Protein AF-A0A829D0F5-F1 (afdb_monomer)

Sequence (119 aa):
MKFQFIRAEESKLSLNYVTSRGFIPYPYSIEAICNLLKINGTYVPFLGKHDIDTNLEKKVLSYSGFKLEFSEDLVPLEFLGMRHIKFLKKVSSPRHGYPRAWKEISKESKGANGKDRID

Secondary structure (DSSP, 8-state):
-------TTT----EEEEEEES-SPTTHHHHHTTTTEEEEEEEEEEES-----HHHHHHHHHHHTEEEEEEEEEPPPTTT--EEEEEEEE-SPPPTT-SPPHHHHHHHHHHTTTT----

Structure (mmCIF, N/CA/C/O backbone):
data_AF-A0A829D0F5-F1
#
_entry.id   AF-A0A829D0F5-F1
#
loop_
_atom_site.group_PDB
_atom_site.id
_atom_site.type_symbol
_atom_site.label_atom_id
_atom_site.label_alt_id
_atom_site.label_comp_id
_atom_site.label_asym_id
_atom_site.label_entity_id
_atom_site.label_seq_id
_atom_site.pdbx_PDB_ins_code
_atom_site.Cartn_x
_atom_site.Cartn_y
_atom_site.Cartn_z
_atom_site.occupancy
_atom_site.B_iso_or_equiv
_atom_site.auth_seq_id
_atom_site.auth_comp_id
_atom_site.auth_asym_id
_atom_site.auth_atom_id
_atom_site.pdbx_PDB_model_num
ATOM 1 N N . MET A 1 1 ? -23.642 -5.712 -10.371 1.00 63.25 1 MET A N 1
ATOM 2 C CA . MET A 1 1 ? -22.325 -5.257 -9.869 1.00 63.25 1 MET A CA 1
ATOM 3 C C . MET A 1 1 ? -22.462 -3.802 -9.442 1.00 63.25 1 MET A C 1
ATOM 5 O O . MET A 1 1 ? -22.976 -3.021 -10.232 1.00 63.25 1 MET A O 1
ATOM 9 N N . LYS A 1 2 ? -22.107 -3.442 -8.202 1.00 85.94 2 LYS A N 1
ATOM 10 C CA . LYS A 1 2 ? -22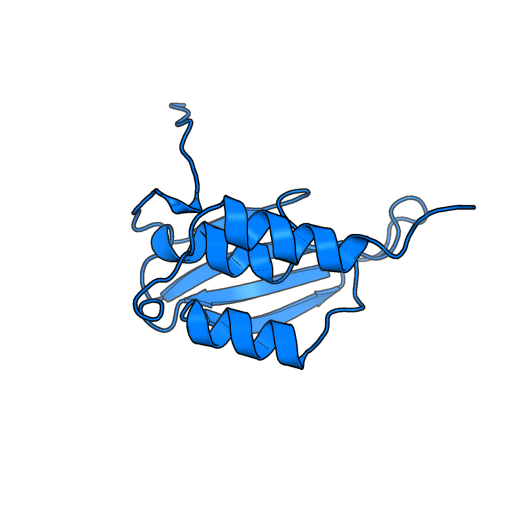.218 -2.062 -7.700 1.00 85.94 2 LYS A CA 1
ATOM 11 C C . LYS A 1 2 ? -20.816 -1.475 -7.581 1.00 85.94 2 LYS A C 1
ATOM 13 O O . LYS A 1 2 ? -20.018 -1.976 -6.797 1.00 85.94 2 LYS A O 1
ATOM 18 N N . PHE A 1 3 ? -20.526 -0.452 -8.374 1.00 89.44 3 PHE A N 1
ATOM 19 C CA . PHE A 1 3 ? -19.263 0.277 -8.303 1.00 89.44 3 PHE A CA 1
ATOM 20 C C . PHE A 1 3 ? -19.354 1.379 -7.247 1.00 89.44 3 PHE A C 1
ATOM 22 O O . PHE A 1 3 ? -20.399 2.011 -7.089 1.00 89.44 3 PHE A O 1
ATOM 29 N N . GLN A 1 4 ? -18.259 1.597 -6.523 1.00 89.31 4 GLN A N 1
ATOM 30 C CA . GLN A 1 4 ? -18.106 2.700 -5.580 1.00 89.31 4 GLN A CA 1
ATOM 31 C C . GLN A 1 4 ? -16.936 3.567 -6.030 1.00 89.31 4 GLN A C 1
ATOM 33 O O . GLN A 1 4 ? -15.858 3.055 -6.325 1.00 89.31 4 GLN A O 1
ATOM 38 N N . PHE A 1 5 ? -17.161 4.875 -6.066 1.00 92.44 5 PHE A N 1
ATOM 39 C CA . PHE A 1 5 ? -16.143 5.865 -6.385 1.00 92.44 5 PHE A CA 1
ATOM 40 C C . PHE A 1 5 ? -15.787 6.579 -5.092 1.00 92.44 5 PHE A C 1
ATOM 42 O O . PHE A 1 5 ? -16.584 7.351 -4.564 1.00 92.44 5 PHE A O 1
ATOM 49 N N . ILE A 1 6 ? -14.621 6.250 -4.548 1.00 91.75 6 ILE A N 1
ATOM 50 C CA . ILE A 1 6 ? -14.159 6.751 -3.256 1.00 91.75 6 ILE A CA 1
ATOM 51 C C . ILE A 1 6 ? -12.680 7.103 -3.340 1.00 91.75 6 ILE A C 1
ATOM 53 O O . ILE A 1 6 ? -11.928 6.523 -4.125 1.00 91.75 6 ILE A O 1
ATOM 57 N N . ARG A 1 7 ? -12.262 8.047 -2.503 1.00 92.25 7 ARG A N 1
ATOM 58 C CA . ARG A 1 7 ? -10.854 8.395 -2.330 1.00 92.25 7 ARG A CA 1
ATOM 59 C C . ARG A 1 7 ? -10.217 7.385 -1.386 1.00 92.25 7 ARG A C 1
ATOM 61 O O .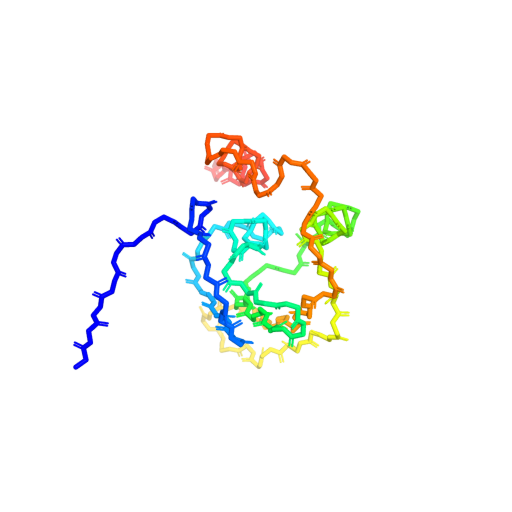 ARG A 1 7 ? -10.709 7.198 -0.273 1.00 92.25 7 ARG A O 1
ATOM 68 N N . ALA A 1 8 ? -9.176 6.694 -1.841 1.00 93.31 8 ALA A N 1
ATOM 69 C CA . ALA A 1 8 ? -8.579 5.580 -1.104 1.00 93.31 8 ALA A CA 1
ATOM 70 C C . ALA A 1 8 ? -8.072 6.014 0.282 1.00 93.31 8 ALA A C 1
ATOM 72 O O . ALA A 1 8 ? -8.339 5.341 1.274 1.00 93.31 8 ALA A O 1
ATOM 73 N N . GLU A 1 9 ? -7.420 7.173 0.349 1.00 93.56 9 GLU A N 1
ATOM 74 C CA . GLU A 1 9 ? -6.783 7.715 1.546 1.00 93.56 9 GLU A CA 1
ATOM 75 C C . GLU A 1 9 ? -7.784 8.250 2.580 1.00 93.56 9 GLU A C 1
ATOM 77 O O . GLU A 1 9 ? -7.509 8.243 3.776 1.00 93.56 9 GLU A O 1
ATOM 82 N N . GLU A 1 10 ? -8.968 8.679 2.145 1.00 92.94 10 GLU A N 1
ATOM 83 C CA . GLU A 1 10 ? -10.014 9.201 3.038 1.00 92.94 10 GLU A CA 1
ATOM 84 C C . GLU A 1 10 ? -10.969 8.101 3.520 1.00 92.94 10 GLU A C 1
ATOM 86 O O . GLU A 1 10 ? -11.725 8.282 4.476 1.00 92.94 10 GLU A O 1
ATOM 91 N N . SER A 1 11 ? -10.937 6.941 2.865 1.00 93.38 11 SER A N 1
ATOM 92 C CA . SER A 1 11 ? -11.879 5.859 3.114 1.00 93.38 11 SER A CA 1
ATOM 93 C C . SER A 1 11 ? -11.396 4.925 4.217 1.00 93.38 11 SER A C 1
ATOM 95 O O . SER A 1 11 ? -10.221 4.574 4.312 1.00 93.38 11 SER A O 1
ATOM 97 N N . LYS A 1 12 ? -12.343 4.461 5.033 1.00 94.75 12 LYS A N 1
ATOM 98 C CA . LYS A 1 12 ? -12.124 3.413 6.033 1.00 94.75 12 LYS A CA 1
ATOM 99 C C . LYS A 1 12 ? -12.990 2.220 5.684 1.00 94.75 12 LYS A C 1
ATOM 101 O O . LYS A 1 12 ? -14.205 2.263 5.856 1.00 94.75 12 LYS A O 1
ATOM 106 N N . LEU A 1 13 ? -12.356 1.173 5.176 1.00 95.38 13 LEU A N 1
ATOM 107 C CA . LEU A 1 13 ? -13.002 -0.097 4.864 1.00 95.38 13 LEU A CA 1
ATOM 108 C C . LEU A 1 13 ? -12.335 -1.215 5.674 1.00 95.38 13 LEU A C 1
ATOM 110 O O . LEU A 1 13 ? -11.382 -1.004 6.417 1.00 95.38 13 LEU A O 1
ATOM 114 N N . SER A 1 14 ? -12.865 -2.429 5.577 1.00 96.50 14 SER A N 1
ATOM 115 C CA . SER A 1 14 ? -12.308 -3.611 6.250 1.00 96.50 14 SER A CA 1
ATOM 116 C C . SER A 1 14 ? -12.157 -4.762 5.264 1.00 96.50 14 SER A C 1
ATOM 118 O O . SER A 1 14 ? -12.620 -5.879 5.492 1.00 96.50 14 SER A O 1
ATOM 120 N N . LEU A 1 15 ? -11.536 -4.462 4.125 1.00 97.38 15 LEU A N 1
ATOM 121 C CA . LEU A 1 15 ? -11.336 -5.406 3.035 1.00 97.38 15 LEU A CA 1
ATOM 122 C C . LEU A 1 15 ? -10.308 -6.472 3.426 1.00 97.38 15 LEU A C 1
ATOM 124 O O . LEU A 1 15 ? -9.365 -6.215 4.176 1.00 97.38 15 LEU A O 1
ATOM 128 N N . ASN A 1 16 ? -10.483 -7.678 2.885 1.00 98.25 16 ASN A N 1
ATOM 129 C CA . ASN A 1 16 ? -9.500 -8.757 3.004 1.00 98.25 16 ASN A CA 1
ATOM 130 C C . ASN A 1 16 ? -8.317 -8.561 2.050 1.00 98.25 16 ASN A C 1
ATOM 132 O O . ASN A 1 16 ? -7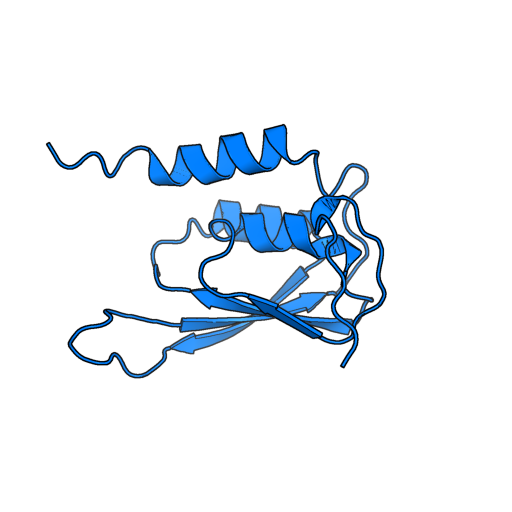.208 -9.000 2.343 1.00 98.25 16 ASN A O 1
ATOM 136 N N . TYR A 1 17 ? -8.572 -7.947 0.895 1.00 97.69 17 TYR A N 1
ATOM 137 C CA . TYR A 1 17 ? -7.636 -7.911 -0.215 1.00 97.69 17 TYR A CA 1
ATOM 138 C C . TYR A 1 17 ? -7.787 -6.610 -0.999 1.00 97.69 17 TYR A C 1
ATOM 140 O O . TYR A 1 17 ? -8.909 -6.157 -1.231 1.00 97.69 17 TYR A O 1
ATOM 148 N N . VAL A 1 18 ? -6.668 -6.014 -1.400 1.00 97.94 18 VAL A N 1
ATOM 149 C CA . VAL A 1 18 ? -6.613 -4.843 -2.282 1.00 97.94 18 VAL A CA 1
ATOM 150 C C . VAL A 1 18 ? -5.542 -5.106 -3.329 1.00 97.94 18 VAL A C 1
ATOM 152 O O . VAL A 1 18 ? -4.443 -5.537 -2.995 1.00 97.94 18 VAL A O 1
ATOM 155 N N . THR A 1 19 ? -5.837 -4.816 -4.590 1.00 97.44 19 THR A N 1
ATOM 156 C CA . THR A 1 19 ? -4.862 -4.877 -5.685 1.00 97.44 19 THR A CA 1
ATOM 157 C C . THR A 1 19 ? -4.816 -3.556 -6.422 1.00 97.44 19 THR A C 1
ATOM 159 O O . THR A 1 19 ? -5.835 -2.874 -6.520 1.00 97.44 19 THR A O 1
ATOM 162 N N . SER A 1 20 ? -3.667 -3.203 -6.988 1.00 95.94 20 SER A N 1
ATOM 163 C CA . SER A 1 20 ? -3.553 -1.995 -7.807 1.00 95.94 20 SER A CA 1
ATOM 164 C C . SER A 1 20 ? -2.556 -2.176 -8.950 1.00 95.94 20 SER A C 1
ATOM 166 O O . SER A 1 20 ? -1.581 -2.914 -8.832 1.00 95.94 20 SER A O 1
ATOM 168 N N . ARG A 1 21 ? -2.795 -1.488 -10.068 1.00 93.06 21 ARG A N 1
ATOM 169 C CA . ARG A 1 21 ? -1.885 -1.408 -11.216 1.00 93.06 21 ARG A CA 1
ATOM 170 C C . ARG A 1 21 ? -1.992 -0.014 -11.821 1.00 93.06 21 ARG A C 1
ATOM 172 O O . ARG A 1 21 ? -3.102 0.475 -11.993 1.00 93.06 21 ARG A O 1
ATOM 179 N N . GLY A 1 22 ? -0.858 0.616 -12.143 1.00 88.38 22 GLY A N 1
ATOM 180 C CA . GLY A 1 22 ? -0.853 1.972 -12.717 1.00 88.38 22 GLY A CA 1
ATOM 181 C C . GLY A 1 2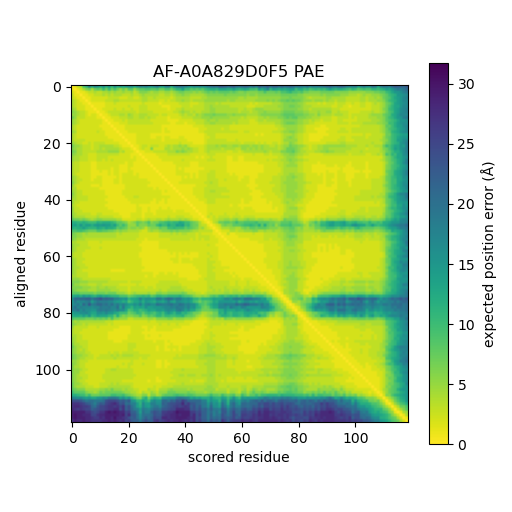2 ? -1.488 3.021 -11.797 1.00 88.38 22 GLY A C 1
ATOM 182 O O . GLY A 1 22 ? -2.093 3.977 -12.266 1.00 88.38 22 GLY A O 1
ATOM 183 N N . PHE A 1 23 ? -1.405 2.791 -10.486 1.00 90.88 23 PHE A N 1
ATOM 184 C CA . PHE A 1 23 ? -1.939 3.684 -9.467 1.00 90.88 23 PHE A CA 1
ATOM 185 C C . PHE A 1 23 ? -0.882 4.741 -9.101 1.00 90.88 23 PHE A C 1
ATOM 187 O O . PHE A 1 23 ? -0.123 5.199 -9.953 1.00 90.88 23 PHE A O 1
ATOM 194 N N . ILE A 1 24 ? -0.805 5.145 -7.837 1.00 90.00 24 ILE A N 1
ATOM 195 C CA . ILE A 1 24 ? 0.228 6.066 -7.371 1.00 90.00 24 ILE A CA 1
ATOM 196 C C . ILE A 1 24 ? 1.575 5.334 -7.216 1.00 90.00 24 ILE A C 1
ATOM 198 O O . ILE A 1 24 ? 1.579 4.135 -6.915 1.00 90.00 24 ILE A O 1
ATOM 202 N N . PRO A 1 25 ? 2.717 6.025 -7.391 1.00 91.44 25 PRO A N 1
ATOM 203 C CA . PRO A 1 25 ? 4.039 5.419 -7.264 1.00 91.44 25 PRO A CA 1
ATOM 204 C C . PRO A 1 25 ? 4.239 4.644 -5.956 1.00 91.44 25 PRO A C 1
ATOM 206 O O . PRO A 1 25 ? 3.879 5.094 -4.865 1.00 91.44 25 PRO A O 1
ATOM 209 N N . TYR A 1 26 ? 4.837 3.463 -6.069 1.00 93.31 26 TYR A N 1
ATOM 210 C CA . TYR A 1 26 ? 5.331 2.706 -4.923 1.00 93.31 26 TYR A CA 1
ATOM 211 C C . TYR A 1 26 ? 6.528 3.433 -4.277 1.00 93.31 26 TYR A C 1
ATOM 213 O O . TYR A 1 26 ? 7.323 4.007 -5.020 1.00 93.31 26 TYR A O 1
ATOM 221 N N . PRO A 1 27 ? 6.694 3.430 -2.936 1.00 94.75 27 PRO A N 1
ATOM 222 C CA . PRO A 1 27 ? 5.895 2.735 -1.914 1.00 94.75 27 PRO A CA 1
ATOM 223 C C . PRO A 1 27 ? 4.655 3.494 -1.415 1.00 94.75 27 PRO A C 1
ATOM 225 O O . PRO A 1 27 ? 3.867 2.936 -0.656 1.00 94.75 27 PRO A O 1
ATOM 228 N N . TYR A 1 28 ? 4.425 4.734 -1.849 1.00 95.81 28 TYR A N 1
ATOM 229 C CA . TYR A 1 28 ? 3.336 5.586 -1.343 1.00 95.81 28 TYR A CA 1
ATOM 230 C C . TYR A 1 28 ? 1.930 5.021 -1.562 1.00 95.81 28 TYR A C 1
ATOM 232 O O . TYR A 1 28 ? 1.017 5.333 -0.799 1.00 95.81 28 TYR A O 1
ATOM 240 N N . SER A 1 29 ? 1.754 4.141 -2.550 1.00 95.94 29 SER A N 1
ATOM 241 C CA . SER A 1 29 ? 0.499 3.404 -2.736 1.00 95.94 29 SER A CA 1
ATOM 242 C C . SER A 1 29 ? 0.064 2.608 -1.507 1.00 95.94 29 SER A C 1
ATOM 244 O O . SER A 1 29 ? -1.135 2.502 -1.277 1.00 95.94 29 SER A O 1
ATOM 246 N N . ILE A 1 30 ? 1.005 2.124 -0.689 1.00 97.44 30 ILE A N 1
ATOM 247 C CA . ILE A 1 30 ? 0.727 1.425 0.573 1.00 97.44 30 ILE A CA 1
ATOM 248 C C . ILE A 1 30 ? 0.051 2.365 1.570 1.00 97.44 30 ILE A C 1
ATOM 250 O O . ILE A 1 30 ? -0.921 1.987 2.221 1.00 97.44 30 ILE A O 1
ATOM 254 N N . GLU A 1 31 ? 0.560 3.592 1.675 1.00 97.50 31 GLU A N 1
ATOM 255 C CA . GLU A 1 31 ? 0.006 4.607 2.561 1.00 97.50 31 GLU A CA 1
ATOM 256 C C . GLU A 1 31 ? -1.427 4.933 2.141 1.00 97.50 31 GLU A C 1
ATOM 258 O O . GLU A 1 31 ? -2.341 4.797 2.948 1.00 97.50 31 GLU A O 1
ATOM 263 N N . ALA A 1 32 ? -1.655 5.241 0.863 1.00 96.81 32 ALA A N 1
ATOM 264 C CA . ALA A 1 32 ? -2.983 5.612 0.374 1.00 96.81 32 ALA A CA 1
ATOM 265 C C . ALA A 1 32 ? -4.064 4.544 0.619 1.00 96.81 32 ALA A C 1
ATOM 267 O O . ALA A 1 32 ? -5.230 4.890 0.756 1.00 96.81 32 ALA A O 1
ATOM 268 N N . ILE A 1 33 ? -3.700 3.260 0.695 1.00 97.12 33 ILE A N 1
ATOM 269 C CA . ILE A 1 33 ? -4.658 2.162 0.902 1.00 97.12 33 ILE A CA 1
ATOM 270 C C . ILE A 1 33 ? -4.717 1.666 2.348 1.00 97.12 33 ILE A C 1
ATOM 272 O O . ILE A 1 33 ? -5.464 0.733 2.646 1.00 97.12 33 ILE A O 1
ATOM 276 N N . CYS A 1 34 ? -3.928 2.236 3.265 1.00 97.19 34 CYS A N 1
ATOM 277 C CA . CYS A 1 34 ? -3.661 1.594 4.552 1.00 97.19 34 CYS A CA 1
ATOM 278 C C . CYS A 1 34 ? -4.884 1.470 5.472 1.00 97.19 34 CYS A C 1
ATOM 280 O O . CYS A 1 34 ? -4.871 0.603 6.348 1.00 97.19 34 CYS A O 1
ATOM 282 N N . ASN A 1 35 ? -5.930 2.270 5.246 1.00 97.06 35 ASN A N 1
ATOM 283 C CA . ASN A 1 35 ? -7.215 2.203 5.949 1.00 97.06 35 ASN A CA 1
ATOM 284 C C . ASN A 1 35 ? -8.291 1.385 5.216 1.00 97.06 35 ASN A C 1
ATOM 286 O O . ASN A 1 35 ? -9.401 1.243 5.726 1.00 97.06 35 ASN A O 1
ATOM 290 N N . LEU A 1 36 ? -7.995 0.841 4.032 1.00 97.38 36 LEU A N 1
ATOM 291 C CA . LEU A 1 36 ? -8.940 -0.002 3.295 1.00 97.38 36 LEU A CA 1
ATOM 292 C C . LEU A 1 36 ? -8.908 -1.459 3.764 1.00 97.38 36 LEU A C 1
ATOM 294 O O . LEU A 1 36 ? -9.906 -2.169 3.646 1.00 97.38 36 LEU A O 1
ATOM 298 N N . LEU A 1 37 ? -7.758 -1.912 4.268 1.00 98.12 37 LEU A N 1
ATOM 299 C CA . LEU A 1 37 ? -7.523 -3.287 4.698 1.00 98.12 37 LEU A CA 1
ATOM 300 C C . LEU A 1 37 ? -7.676 -3.431 6.211 1.00 98.12 37 LEU A C 1
ATOM 302 O O . LEU A 1 37 ? -7.124 -2.645 6.983 1.00 98.12 37 LEU A O 1
ATOM 306 N N . LYS A 1 38 ? -8.345 -4.505 6.637 1.00 97.94 38 LYS A N 1
ATOM 307 C CA . LYS A 1 38 ? -8.295 -4.944 8.039 1.00 97.94 38 LYS A CA 1
ATOM 308 C C . LYS A 1 38 ? -6.926 -5.550 8.375 1.00 97.94 38 LYS A C 1
ATOM 310 O O . LYS A 1 38 ? -6.184 -5.949 7.477 1.00 97.94 38 LYS A O 1
ATOM 315 N N . ILE A 1 39 ? -6.610 -5.685 9.666 1.00 98.31 39 ILE A N 1
ATOM 316 C CA . ILE A 1 39 ? -5.453 -6.481 10.114 1.00 98.31 39 ILE A CA 1
ATOM 317 C C . ILE A 1 39 ? -5.586 -7.907 9.558 1.00 98.31 39 ILE A C 1
ATOM 319 O O . ILE A 1 39 ? -6.680 -8.470 9.514 1.00 98.31 39 ILE A O 1
ATOM 323 N N . ASN A 1 40 ? -4.469 -8.466 9.102 1.00 98.31 40 ASN A N 1
ATOM 324 C CA . ASN A 1 40 ? -4.341 -9.690 8.312 1.00 98.31 40 ASN A CA 1
ATOM 325 C C . ASN A 1 40 ? -4.879 -9.617 6.874 1.00 98.31 40 ASN A C 1
ATOM 327 O O . ASN A 1 40 ? -4.838 -10.626 6.168 1.00 98.31 40 ASN A O 1
ATOM 331 N N . GLY A 1 41 ? -5.341 -8.459 6.405 1.00 98.44 41 GLY A N 1
ATOM 332 C CA . GLY A 1 41 ? -5.604 -8.230 4.988 1.00 98.44 41 GLY A CA 1
ATOM 333 C C . GLY A 1 41 ? -4.311 -8.119 4.173 1.00 98.44 41 GLY A C 1
ATOM 334 O O . GLY A 1 41 ? -3.246 -7.831 4.724 1.00 98.44 41 GLY A O 1
ATOM 335 N N . THR A 1 42 ? -4.404 -8.334 2.862 1.00 98.62 42 THR A N 1
ATOM 336 C CA . THR A 1 42 ? -3.245 -8.326 1.957 1.00 98.62 42 THR A CA 1
ATOM 337 C C . THR A 1 42 ? -3.401 -7.260 0.873 1.00 98.62 42 THR A C 1
ATOM 339 O O . THR A 1 42 ? -4.452 -7.143 0.243 1.00 98.62 42 THR A O 1
ATOM 342 N N . TYR A 1 43 ? -2.346 -6.481 0.647 1.00 98.50 43 TYR A N 1
ATOM 343 C CA . TYR A 1 43 ? -2.223 -5.564 -0.482 1.00 98.50 43 TYR A CA 1
ATOM 344 C C . TYR A 1 43 ? -1.260 -6.146 -1.520 1.00 98.50 43 TYR A C 1
ATOM 346 O O . TYR A 1 43 ? -0.150 -6.544 -1.165 1.00 98.50 43 TYR A O 1
ATOM 354 N N . VAL A 1 44 ? -1.681 -6.176 -2.786 1.00 98.06 44 VAL A N 1
ATOM 355 C CA . VAL A 1 44 ? -0.884 -6.688 -3.909 1.00 98.06 44 VAL A CA 1
ATOM 356 C C . VAL A 1 44 ? -0.780 -5.651 -5.030 1.00 98.06 44 VAL A C 1
ATOM 358 O O . VAL A 1 44 ? -1.644 -5.590 -5.912 1.00 98.06 44 VAL A O 1
ATOM 361 N N . PRO A 1 45 ? 0.242 -4.778 -4.992 1.00 96.62 45 PRO A N 1
ATOM 362 C CA . PRO A 1 45 ? 0.549 -3.891 -6.104 1.00 96.62 45 PRO A CA 1
ATOM 363 C C . PRO A 1 45 ? 1.280 -4.625 -7.234 1.00 96.62 45 PRO A C 1
ATOM 365 O O . PRO A 1 45 ? 2.224 -5.380 -6.998 1.00 96.62 45 PRO A O 1
ATOM 368 N N . PHE A 1 46 ? 0.893 -4.312 -8.468 1.00 94.19 46 PHE A N 1
ATOM 369 C CA . PHE A 1 46 ? 1.615 -4.672 -9.686 1.00 94.19 46 PHE A CA 1
ATOM 370 C C . PHE A 1 46 ? 2.567 -3.536 -10.060 1.00 94.19 46 PHE A C 1
ATOM 372 O O . PHE A 1 46 ? 2.129 -2.416 -10.344 1.00 94.19 46 PHE A O 1
ATOM 379 N N . LEU A 1 47 ? 3.867 -3.824 -10.068 1.00 92.19 47 LEU A N 1
ATOM 380 C CA . LEU A 1 47 ? 4.935 -2.839 -10.194 1.00 92.19 47 LEU A CA 1
ATOM 381 C C . LEU A 1 47 ? 5.733 -3.048 -11.483 1.00 92.19 47 LEU A C 1
ATOM 383 O O . LEU A 1 47 ? 5.902 -4.169 -11.958 1.00 92.19 47 LEU A O 1
ATOM 387 N N . GLY A 1 48 ? 6.205 -1.942 -12.064 1.00 86.62 48 GLY A N 1
ATOM 388 C CA . GLY A 1 48 ? 7.036 -1.939 -13.276 1.00 86.62 48 GLY A CA 1
ATOM 389 C C . GLY A 1 48 ? 8.446 -1.389 -13.093 1.00 86.62 48 GLY A C 1
ATOM 390 O O . GLY A 1 48 ? 9.174 -1.293 -14.071 1.00 86.62 48 GLY A O 1
ATOM 391 N N . LYS A 1 49 ? 8.835 -1.022 -11.866 1.00 79.88 49 LYS A N 1
ATOM 392 C CA . LYS A 1 49 ? 10.171 -0.510 -11.532 1.00 79.88 49 LYS A CA 1
ATOM 393 C C . LYS A 1 49 ? 10.732 -1.292 -10.351 1.00 79.88 49 LYS A C 1
ATOM 395 O O . LYS A 1 49 ? 10.052 -1.377 -9.333 1.00 79.88 49 LYS A O 1
ATOM 400 N N . HIS A 1 50 ? 11.943 -1.831 -10.493 1.00 75.38 50 HIS A N 1
ATOM 401 C CA . HIS A 1 50 ? 12.656 -2.555 -9.430 1.00 75.38 50 HIS A CA 1
ATOM 402 C C . HIS A 1 50 ? 13.483 -1.652 -8.518 1.00 75.38 50 HIS A C 1
ATOM 404 O O . HIS A 1 50 ? 13.645 -1.980 -7.345 1.00 75.38 50 HIS A O 1
ATOM 410 N N . ASP A 1 51 ? 13.941 -0.507 -9.029 1.00 80.44 51 ASP A N 1
ATOM 411 C CA . ASP A 1 51 ? 14.733 0.453 -8.261 1.00 80.44 51 ASP A CA 1
ATOM 412 C C . ASP A 1 51 ? 13.843 1.206 -7.273 1.00 80.44 51 ASP A C 1
ATOM 414 O O . ASP A 1 51 ? 13.343 2.307 -7.527 1.00 80.44 51 ASP A O 1
ATOM 418 N N . ILE A 1 52 ? 13.600 0.548 -6.148 1.00 85.56 52 ILE A N 1
ATOM 419 C CA . ILE A 1 52 ? 12.849 1.050 -5.013 1.00 85.56 52 ILE A CA 1
ATOM 420 C C . ILE A 1 52 ? 13.865 1.334 -3.912 1.00 85.56 52 ILE A C 1
ATOM 422 O O . ILE A 1 52 ? 14.629 0.454 -3.522 1.00 85.56 52 ILE A O 1
ATOM 426 N N . ASP A 1 53 ? 13.850 2.553 -3.375 1.00 90.75 53 ASP A N 1
ATOM 427 C CA . ASP A 1 53 ? 14.620 2.871 -2.175 1.00 90.75 53 ASP A CA 1
ATOM 428 C C . ASP A 1 53 ? 14.107 2.023 -0.999 1.00 90.75 53 ASP A C 1
ATOM 430 O O . ASP A 1 53 ? 13.030 2.265 -0.445 1.00 90.75 53 ASP A O 1
ATOM 434 N N . THR A 1 54 ? 14.899 1.026 -0.609 1.00 92.31 54 THR A N 1
ATOM 435 C CA . THR A 1 54 ? 14.586 0.080 0.466 1.00 92.31 54 THR A CA 1
ATOM 436 C C . THR A 1 54 ? 14.369 0.767 1.817 1.00 92.31 54 THR A C 1
ATOM 438 O O . THR A 1 54 ? 13.570 0.296 2.630 1.00 92.31 54 THR A O 1
ATOM 441 N N . ASN A 1 55 ? 15.059 1.878 2.095 1.00 95.19 55 ASN A N 1
ATOM 442 C CA . ASN A 1 55 ? 14.884 2.613 3.350 1.00 95.19 55 ASN A CA 1
ATOM 443 C C . ASN A 1 55 ? 13.545 3.348 3.357 1.00 95.19 55 ASN A C 1
ATOM 445 O O . ASN A 1 55 ? 12.816 3.307 4.355 1.00 95.19 55 ASN A O 1
ATOM 449 N N . LEU A 1 56 ? 13.193 3.969 2.229 1.00 94.62 56 LEU A N 1
ATOM 450 C CA . LEU A 1 56 ? 11.887 4.590 2.048 1.00 94.62 56 LEU A CA 1
ATOM 451 C C . LEU A 1 56 ? 10.760 3.553 2.128 1.00 94.62 56 LEU A C 1
ATOM 453 O O . LEU A 1 56 ? 9.771 3.775 2.825 1.00 94.62 56 LEU A O 1
ATOM 457 N N . GLU A 1 57 ? 10.921 2.404 1.473 1.00 95.94 57 GLU A N 1
ATOM 458 C CA . GLU A 1 57 ? 9.960 1.301 1.514 1.00 95.94 57 GLU A CA 1
ATOM 459 C C . GLU A 1 57 ? 9.724 0.816 2.947 1.00 95.94 57 GLU A C 1
ATOM 461 O O . GLU A 1 57 ? 8.581 0.792 3.406 1.00 95.94 57 GLU A O 1
ATOM 466 N N . LYS A 1 58 ? 10.793 0.497 3.689 1.00 97.38 58 LYS A N 1
ATOM 467 C CA . LYS A 1 58 ? 10.697 0.066 5.093 1.00 97.38 58 LYS A CA 1
ATOM 468 C C . LYS A 1 58 ? 9.978 1.099 5.959 1.00 97.38 58 LYS A C 1
ATOM 470 O O . LYS A 1 58 ? 9.141 0.733 6.786 1.00 97.38 58 LYS A O 1
ATOM 475 N N . LYS A 1 59 ? 10.275 2.386 5.755 1.00 97.06 59 LYS A N 1
ATOM 476 C CA . LYS A 1 59 ? 9.625 3.491 6.468 1.00 97.06 59 LYS A CA 1
ATOM 477 C C . LYS A 1 59 ? 8.124 3.535 6.178 1.00 97.06 59 LYS A C 1
ATOM 479 O O . LYS A 1 59 ? 7.331 3.560 7.117 1.00 97.06 59 LYS A O 1
ATOM 484 N N . VAL A 1 60 ? 7.731 3.520 4.903 1.00 97.31 60 VAL A N 1
ATOM 485 C CA . VAL A 1 60 ? 6.316 3.596 4.503 1.00 97.31 60 VAL A CA 1
ATOM 486 C C . VAL A 1 60 ? 5.542 2.357 4.953 1.00 97.31 60 VAL A C 1
ATOM 488 O O . VAL A 1 60 ? 4.436 2.505 5.473 1.00 97.31 60 VAL A O 1
ATOM 491 N N . LEU A 1 61 ? 6.125 1.159 4.835 1.00 98.31 61 LEU A N 1
ATOM 492 C CA . LEU A 1 61 ? 5.543 -0.085 5.350 1.00 98.31 61 LEU A CA 1
ATOM 493 C C . LEU A 1 61 ? 5.274 0.012 6.854 1.00 98.31 61 LEU A C 1
ATOM 495 O O . LEU A 1 61 ? 4.140 -0.186 7.283 1.00 98.31 61 LEU A O 1
ATOM 499 N N . SER A 1 62 ? 6.287 0.393 7.638 1.00 98.31 62 SER A N 1
ATOM 500 C CA . SER A 1 62 ? 6.175 0.525 9.094 1.00 98.31 62 SER A CA 1
ATOM 501 C C . SER A 1 62 ? 5.092 1.529 9.497 1.00 98.31 62 SER A C 1
ATOM 503 O O . SER A 1 62 ? 4.201 1.209 10.283 1.00 98.31 62 SER A O 1
ATOM 505 N N . TYR A 1 63 ? 5.096 2.725 8.902 1.00 98.31 63 TYR A N 1
ATOM 506 C CA . TYR A 1 63 ? 4.114 3.766 9.224 1.00 98.31 63 TYR A CA 1
ATOM 507 C C . TYR A 1 63 ? 2.695 3.397 8.801 1.00 98.31 63 TYR A C 1
ATOM 509 O O . TYR A 1 63 ? 1.735 3.744 9.486 1.00 98.31 63 TYR A O 1
ATOM 517 N N . SER A 1 64 ? 2.564 2.652 7.709 1.00 98.31 64 SER A N 1
ATOM 518 C CA . SER A 1 64 ? 1.275 2.196 7.199 1.00 98.31 64 SER A CA 1
ATOM 519 C C . SER A 1 64 ? 0.812 0.883 7.840 1.00 98.31 64 SER A C 1
ATOM 521 O O . SER A 1 64 ? -0.285 0.428 7.528 1.00 98.31 64 SER A O 1
ATOM 523 N N . GLY A 1 65 ? 1.599 0.264 8.727 1.00 98.44 65 GLY A N 1
ATOM 524 C CA . GLY A 1 65 ? 1.255 -0.987 9.417 1.00 98.44 65 GLY A CA 1
ATOM 525 C C . GLY A 1 65 ? 1.332 -2.246 8.544 1.00 98.44 65 GLY A C 1
ATOM 526 O O . GLY A 1 65 ? 0.555 -3.184 8.739 1.00 98.44 65 GLY A O 1
ATOM 527 N N . PHE A 1 66 ? 2.231 -2.267 7.559 1.00 98.75 66 PHE A N 1
ATOM 528 C CA . PHE A 1 66 ? 2.434 -3.391 6.644 1.00 98.75 66 PHE A CA 1
ATOM 529 C C . PHE A 1 66 ? 3.792 -4.065 6.823 1.00 98.75 66 PHE A C 1
ATOM 531 O O . PHE A 1 66 ? 4.769 -3.458 7.257 1.00 98.75 66 PHE A O 1
ATOM 538 N N . LYS A 1 67 ? 3.852 -5.325 6.398 1.00 98.38 67 LYS A N 1
ATOM 539 C CA . LYS A 1 67 ? 5.077 -6.100 6.224 1.00 98.38 67 LYS A CA 1
ATOM 540 C C . LYS A 1 67 ? 5.085 -6.719 4.827 1.00 98.38 67 LYS A C 1
ATOM 542 O O . LYS A 1 67 ? 4.053 -7.199 4.366 1.00 98.38 67 LYS A O 1
ATOM 547 N N . LEU A 1 68 ? 6.244 -6.726 4.172 1.00 98.06 68 LEU A N 1
ATOM 548 C CA . LEU A 1 68 ? 6.458 -7.508 2.955 1.00 98.06 68 LEU A CA 1
ATOM 549 C C . LEU A 1 68 ? 6.543 -8.996 3.312 1.00 98.06 68 LEU A C 1
ATOM 551 O O . LEU A 1 68 ? 7.381 -9.376 4.129 1.00 98.06 68 LEU A O 1
ATOM 555 N N . GLU A 1 69 ? 5.669 -9.815 2.728 1.00 98.00 69 GLU A N 1
ATOM 556 C CA . GLU A 1 69 ? 5.733 -11.277 2.848 1.00 98.00 69 GLU A CA 1
ATOM 557 C C . GLU A 1 69 ? 6.691 -11.842 1.802 1.00 98.00 69 GLU A C 1
ATOM 559 O O . GLU A 1 69 ? 7.671 -12.490 2.156 1.00 98.00 69 GLU A O 1
ATOM 564 N N . PHE A 1 70 ? 6.446 -11.543 0.526 1.00 96.19 70 PHE A N 1
ATOM 565 C CA . PHE A 1 70 ? 7.319 -11.922 -0.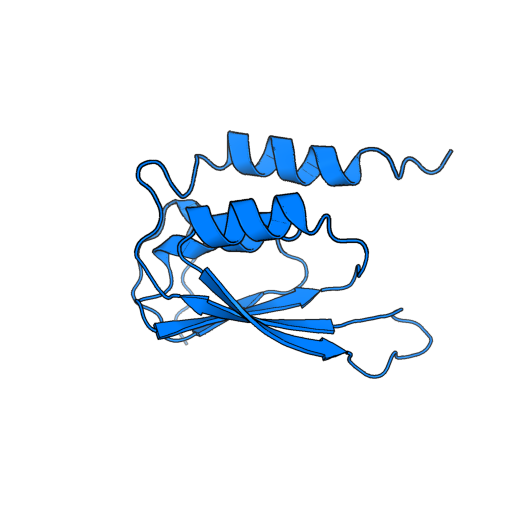582 1.00 96.19 70 PHE A CA 1
ATOM 566 C C . PHE A 1 70 ? 7.081 -11.031 -1.806 1.00 96.19 70 PHE A C 1
ATOM 568 O O . PHE A 1 70 ? 6.121 -10.257 -1.861 1.00 96.19 70 PHE A O 1
ATOM 575 N N . SER A 1 71 ? 7.990 -11.117 -2.776 1.00 94.81 71 SER A N 1
ATOM 576 C CA . SER A 1 71 ? 7.854 -10.510 -4.103 1.00 94.81 71 SER A CA 1
ATOM 577 C C . SER A 1 71 ? 8.063 -11.588 -5.157 1.00 94.81 71 SER A C 1
ATOM 579 O O . SER A 1 71 ? 8.858 -12.500 -4.937 1.00 94.81 71 SER A O 1
ATOM 581 N N . GLU A 1 72 ? 7.353 -11.482 -6.270 1.00 93.31 72 GLU A N 1
ATOM 582 C CA . GLU A 1 72 ? 7.446 -12.415 -7.387 1.00 93.31 72 GLU A CA 1
ATOM 583 C C . GLU A 1 72 ? 7.657 -11.635 -8.680 1.00 93.31 72 GLU A C 1
ATOM 585 O O . GLU A 1 72 ? 6.884 -10.725 -9.004 1.00 93.31 72 GLU A O 1
ATOM 590 N N . ASP A 1 73 ? 8.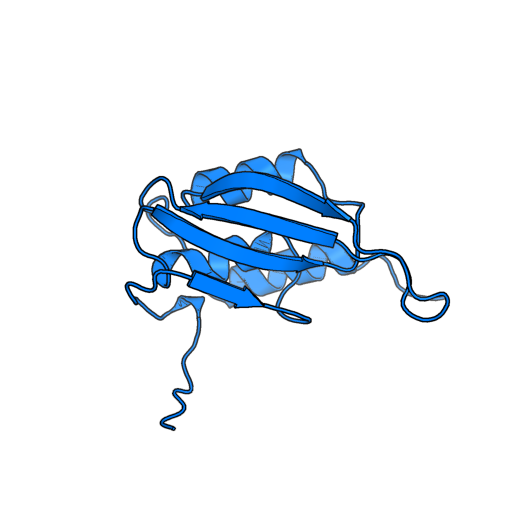709 -12.001 -9.404 1.00 90.38 73 ASP A N 1
ATOM 591 C CA . ASP A 1 73 ? 9.014 -11.443 -10.712 1.00 90.38 73 ASP A CA 1
ATOM 592 C C . ASP A 1 73 ? 8.167 -12.154 -11.760 1.00 90.38 73 ASP A C 1
ATOM 594 O O . ASP A 1 73 ? 8.117 -13.381 -11.833 1.00 90.38 73 ASP A O 1
ATOM 598 N N . LEU A 1 74 ? 7.481 -11.368 -12.582 1.00 86.56 74 LEU A N 1
ATOM 599 C CA . LEU A 1 74 ? 6.697 -11.887 -13.687 1.00 86.56 74 LEU A CA 1
ATOM 600 C C . LEU A 1 74 ? 7.597 -12.011 -14.910 1.00 86.56 74 LEU A C 1
ATOM 602 O O . LEU A 1 74 ? 8.380 -11.104 -15.204 1.00 86.56 74 LEU A O 1
ATOM 606 N N . VAL A 1 75 ? 7.436 -13.112 -15.648 1.00 80.56 75 VAL A N 1
ATOM 607 C CA . VAL A 1 75 ? 8.163 -13.339 -16.900 1.00 80.56 75 VAL A CA 1
ATOM 608 C C . VAL A 1 75 ? 7.950 -12.126 -17.816 1.00 80.56 75 VAL A C 1
ATOM 610 O O . VAL A 1 75 ? 6.802 -11.809 -18.151 1.00 80.56 75 VAL A O 1
ATOM 613 N N . PRO A 1 76 ? 9.021 -11.404 -18.187 1.00 67.25 76 PRO A N 1
ATOM 614 C CA . PRO A 1 76 ? 8.894 -10.201 -18.985 1.00 67.25 76 PRO A CA 1
ATOM 615 C C . PRO A 1 76 ? 8.384 -10.573 -20.376 1.00 67.25 76 PRO A C 1
ATOM 617 O O . PRO A 1 76 ? 8.989 -11.373 -21.084 1.00 67.25 76 PRO A O 1
ATOM 620 N N . LEU A 1 77 ? 7.273 -9.966 -20.787 1.00 70.50 77 LEU A N 1
ATOM 621 C CA . LEU A 1 77 ? 6.941 -9.898 -22.205 1.00 70.50 77 LEU A CA 1
ATOM 622 C C . LEU A 1 77 ? 7.902 -8.882 -22.830 1.00 70.50 77 LEU A C 1
ATOM 624 O O . LEU A 1 77 ? 8.026 -7.775 -22.302 1.00 70.50 77 LEU A O 1
ATOM 628 N N . GLU A 1 78 ? 8.567 -9.248 -23.929 1.00 64.75 78 GLU A N 1
ATOM 629 C CA . GLU A 1 78 ? 9.665 -8.479 -24.551 1.00 64.75 78 GLU A CA 1
ATOM 630 C C . GLU A 1 78 ? 9.340 -6.987 -24.770 1.00 64.75 78 GLU A C 1
ATOM 632 O O . GLU A 1 78 ? 10.228 -6.142 -24.726 1.00 64.75 78 GLU A O 1
ATOM 637 N N . PHE A 1 79 ? 8.058 -6.639 -24.919 1.00 69.25 79 PHE A N 1
ATOM 638 C CA . PHE A 1 79 ? 7.576 -5.273 -25.146 1.00 69.25 79 PHE A CA 1
ATOM 639 C C . PHE A 1 79 ? 7.126 -4.504 -23.886 1.00 69.25 79 PHE A C 1
ATOM 641 O O . PHE A 1 79 ? 6.905 -3.297 -23.952 1.00 69.25 79 PHE A O 1
ATOM 648 N N . LEU A 1 80 ? 6.927 -5.166 -22.740 1.00 65.62 80 LEU A N 1
ATOM 649 C CA . LEU A 1 80 ? 6.373 -4.544 -21.524 1.00 65.62 80 LEU A CA 1
ATOM 650 C C . LEU A 1 80 ? 7.452 -4.123 -20.518 1.00 65.62 80 LEU A C 1
ATOM 652 O O . LEU A 1 80 ? 7.168 -3.298 -19.644 1.00 65.62 80 LEU A O 1
ATOM 656 N N . GLY A 1 81 ? 8.673 -4.646 -20.636 1.00 71.44 81 GLY A N 1
ATOM 657 C CA . GLY A 1 81 ? 9.721 -4.497 -19.623 1.00 71.44 81 GLY A CA 1
ATOM 658 C C . GLY A 1 81 ? 9.420 -5.301 -18.350 1.00 71.44 81 GLY A C 1
ATOM 659 O O . GLY A 1 81 ? 8.358 -5.912 -18.218 1.00 71.44 81 GLY A O 1
ATOM 660 N N . MET A 1 82 ? 10.352 -5.301 -17.393 1.00 74.75 82 MET A N 1
ATOM 661 C CA . MET A 1 82 ? 10.225 -6.109 -16.172 1.00 74.75 82 MET A CA 1
ATOM 662 C C . MET A 1 82 ? 8.995 -5.722 -15.341 1.00 74.75 82 MET A C 1
ATOM 664 O O . MET A 1 82 ? 8.644 -4.544 -15.205 1.00 74.75 82 MET A O 1
ATOM 668 N N . ARG A 1 83 ? 8.315 -6.726 -14.788 1.00 87.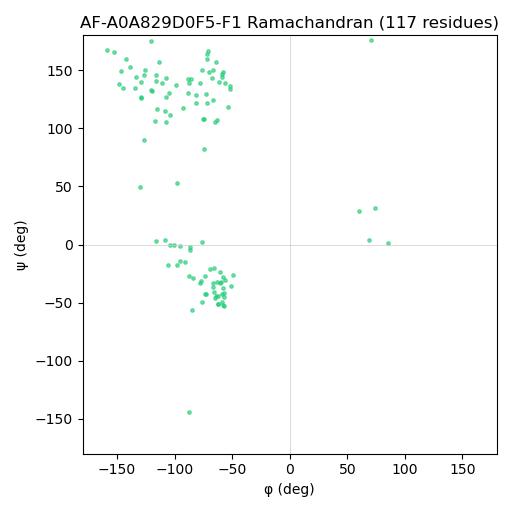75 83 ARG A N 1
ATOM 669 C CA . ARG A 1 83 ? 7.167 -6.560 -13.896 1.00 87.75 83 ARG A CA 1
ATOM 670 C C . ARG A 1 83 ? 7.349 -7.464 -12.696 1.00 87.75 83 ARG A C 1
ATOM 672 O O . ARG A 1 83 ? 7.817 -8.582 -12.844 1.00 87.75 83 ARG A O 1
ATOM 679 N N . HIS A 1 84 ? 6.913 -6.998 -11.539 1.00 92.25 84 HIS A N 1
ATOM 680 C CA . HIS A 1 84 ? 6.842 -7.830 -10.349 1.00 92.25 84 HIS A CA 1
ATOM 681 C C . HIS A 1 84 ? 5.598 -7.487 -9.541 1.00 92.25 84 HIS A C 1
ATOM 683 O O . HIS A 1 84 ? 5.013 -6.405 -9.665 1.00 92.25 84 HIS A O 1
ATOM 689 N N . ILE A 1 85 ? 5.196 -8.426 -8.702 1.00 94.75 85 ILE A N 1
ATOM 690 C CA . ILE A 1 85 ? 4.121 -8.268 -7.732 1.00 94.75 85 ILE A CA 1
ATOM 691 C C . ILE A 1 85 ? 4.706 -8.389 -6.332 1.00 94.75 85 ILE A C 1
ATOM 693 O O . ILE A 1 85 ? 5.595 -9.200 -6.085 1.00 94.75 85 ILE A O 1
ATOM 697 N N . LYS A 1 86 ? 4.222 -7.563 -5.404 1.00 96.50 86 LYS A N 1
ATOM 698 C CA . LYS A 1 86 ? 4.575 -7.672 -3.982 1.00 96.50 86 LYS A CA 1
ATOM 699 C C . LYS A 1 86 ? 3.363 -8.131 -3.194 1.00 96.50 86 LYS A C 1
ATOM 701 O O . LYS A 1 86 ? 2.271 -7.628 -3.423 1.00 96.50 86 LYS A O 1
ATOM 706 N N . PHE A 1 87 ? 3.554 -9.026 -2.234 1.00 98.12 87 PHE A N 1
ATOM 707 C CA . PHE A 1 87 ? 2.517 -9.430 -1.290 1.00 98.12 87 PHE A CA 1
ATOM 708 C C . PHE A 1 87 ? 2.792 -8.775 0.059 1.00 98.12 87 PHE A C 1
ATOM 710 O O . PHE A 1 87 ? 3.791 -9.061 0.720 1.00 98.12 87 PHE A O 1
ATOM 717 N N . LEU A 1 88 ? 1.923 -7.841 0.444 1.00 98.56 88 LEU A N 1
ATOM 718 C CA . LEU A 1 88 ? 2.093 -7.006 1.629 1.00 98.56 88 LEU A CA 1
ATOM 719 C C . LEU A 1 88 ? 0.987 -7.302 2.638 1.00 98.56 88 LEU A C 1
ATOM 721 O O . LEU A 1 88 ? -0.187 -7.031 2.382 1.00 98.56 88 LEU A O 1
ATOM 725 N N . LYS A 1 89 ? 1.348 -7.814 3.813 1.00 98.62 89 LYS A N 1
ATOM 726 C CA . LYS A 1 89 ? 0.403 -8.125 4.888 1.00 98.62 89 LYS A CA 1
ATOM 727 C C . LYS A 1 89 ? 0.189 -6.920 5.787 1.00 98.62 89 LYS A C 1
ATOM 729 O O . LYS A 1 89 ? 1.156 -6.339 6.278 1.00 98.62 89 LYS A O 1
ATOM 734 N N . LYS A 1 90 ? -1.067 -6.576 6.062 1.00 98.69 90 LYS A N 1
ATOM 735 C CA . LYS A 1 90 ? -1.436 -5.614 7.105 1.00 98.69 90 LYS A CA 1
ATOM 736 C C . LYS A 1 90 ? -1.265 -6.284 8.468 1.00 98.69 90 LYS A C 1
ATOM 738 O O . LYS A 1 90 ? -2.048 -7.162 8.817 1.00 98.69 90 LYS A O 1
ATOM 743 N N . VAL A 1 91 ? -0.256 -5.892 9.235 1.00 98.62 91 VAL A N 1
ATOM 744 C CA . VAL A 1 91 ? 0.085 -6.529 10.524 1.00 98.62 91 VAL A CA 1
ATOM 745 C C . VAL A 1 91 ? -0.316 -5.686 11.732 1.00 98.62 91 VAL A C 1
ATOM 747 O O . VAL A 1 91 ? -0.434 -6.208 12.836 1.00 98.62 91 VAL A O 1
ATOM 750 N N . SER A 1 92 ? -0.564 -4.392 11.535 1.00 98.44 92 SER A N 1
ATOM 751 C CA . SER A 1 92 ? -0.985 -3.471 12.590 1.00 98.44 92 SER A CA 1
ATOM 752 C C . SER A 1 92 ? -1.802 -2.313 12.025 1.00 98.44 92 SER A C 1
ATOM 754 O O . SER A 1 92 ? -1.811 -2.064 10.818 1.00 98.44 92 SER A O 1
ATOM 756 N N . SER A 1 93 ? -2.492 -1.578 12.897 1.00 97.50 93 SER A N 1
ATOM 757 C CA . SER A 1 93 ? -3.066 -0.277 12.543 1.00 97.50 93 SER A CA 1
ATOM 758 C C . SER A 1 93 ? -1.965 0.688 12.077 1.00 97.50 93 SER A C 1
ATOM 760 O O . SER A 1 93 ? -0.842 0.613 12.584 1.00 97.50 93 SER A O 1
ATOM 762 N N . PRO A 1 94 ? -2.254 1.593 11.122 1.00 97.50 94 PRO A N 1
ATOM 763 C CA . PRO A 1 94 ? -1.273 2.591 10.717 1.00 97.50 94 PRO A CA 1
ATOM 764 C C . PRO A 1 94 ? -0.955 3.533 11.888 1.00 97.50 94 PRO A C 1
ATOM 766 O O . PRO A 1 94 ? -1.751 3.698 12.818 1.00 97.50 94 PRO A O 1
ATOM 769 N N . ARG A 1 95 ? 0.220 4.163 11.842 1.00 97.62 95 ARG A N 1
ATOM 770 C CA . ARG A 1 95 ? 0.635 5.176 12.816 1.00 97.62 95 ARG A CA 1
ATOM 771 C C . ARG A 1 95 ? -0.377 6.329 12.841 1.00 97.62 95 ARG A C 1
ATOM 773 O O . ARG A 1 95 ? -0.961 6.675 11.818 1.00 97.62 95 ARG A O 1
ATOM 780 N N . HIS A 1 96 ? -0.552 6.970 13.998 1.00 95.94 96 HIS A N 1
ATOM 781 C CA . HIS A 1 96 ? -1.374 8.178 14.096 1.00 95.94 96 HIS A CA 1
ATOM 782 C C . HIS A 1 96 ? -0.958 9.228 13.046 1.00 95.94 96 HIS A C 1
ATOM 784 O O . HIS A 1 96 ? 0.234 9.478 12.859 1.00 95.94 96 HIS A O 1
ATOM 790 N N . GLY A 1 97 ? -1.944 9.815 12.362 1.00 94.12 97 GLY A N 1
ATOM 791 C CA . GLY A 1 97 ? -1.733 10.744 11.246 1.00 94.12 97 GLY A CA 1
ATOM 792 C C . GLY A 1 97 ? -1.547 10.085 9.872 1.00 94.12 97 GLY A C 1
ATOM 793 O O . GLY A 1 97 ? -1.351 10.808 8.901 1.00 94.12 97 GLY A O 1
ATOM 794 N N . TYR A 1 98 ? -1.614 8.749 9.775 1.00 96.00 98 TYR A N 1
ATOM 795 C CA . TYR A 1 98 ? -1.589 8.013 8.507 1.00 96.00 98 TYR A CA 1
ATOM 796 C C . TYR A 1 98 ? -2.978 7.432 8.162 1.00 96.00 98 TYR A C 1
ATOM 798 O O . TYR A 1 98 ? -3.691 6.973 9.061 1.00 96.00 98 TYR A O 1
ATOM 806 N N . PRO A 1 99 ? -3.367 7.414 6.873 1.00 96.19 99 PRO A N 1
ATOM 807 C CA . PRO A 1 99 ? -2.662 8.026 5.748 1.00 96.19 99 PRO A CA 1
ATOM 808 C C . PRO A 1 99 ? -2.657 9.549 5.858 1.00 96.19 99 PRO A C 1
ATOM 810 O O . PRO A 1 99 ? -3.579 10.145 6.417 1.00 96.19 99 PRO A O 1
ATOM 813 N N . ARG A 1 100 ? -1.607 10.175 5.329 1.00 95.88 100 ARG A N 1
ATOM 814 C CA . ARG A 1 100 ? -1.543 11.631 5.232 1.00 95.88 100 ARG A CA 1
ATOM 815 C C . ARG A 1 100 ? -2.516 12.134 4.170 1.00 95.88 100 ARG A C 1
ATOM 817 O O . ARG A 1 100 ? -3.004 11.381 3.325 1.00 95.88 100 ARG A O 1
ATOM 824 N N . ALA A 1 101 ? -2.766 13.440 4.179 1.00 93.56 101 ALA A N 1
ATOM 825 C CA . ALA A 1 101 ? -3.574 14.074 3.147 1.00 93.56 101 ALA A CA 1
ATOM 826 C C . ALA A 1 101 ? -2.963 13.848 1.753 1.00 93.56 101 ALA A C 1
ATOM 828 O O . ALA A 1 101 ? -1.744 13.911 1.572 1.00 93.56 101 ALA A O 1
ATOM 829 N N . TRP A 1 102 ? -3.814 13.678 0.736 1.00 93.12 102 TRP A N 1
ATOM 830 C CA . TRP A 1 102 ? -3.376 13.426 -0.642 1.00 93.12 102 TRP A CA 1
ATOM 831 C C . TRP A 1 102 ? -2.338 14.430 -1.157 1.00 93.12 102 TRP A C 1
ATOM 833 O O . TRP A 1 102 ? -1.424 14.059 -1.888 1.00 93.12 102 TRP A O 1
ATOM 843 N N . LYS A 1 103 ? -2.436 15.703 -0.760 1.00 92.88 103 LYS A N 1
ATOM 844 C CA . LYS A 1 103 ? -1.477 16.747 -1.151 1.00 92.88 103 LYS A CA 1
ATOM 845 C C . LYS A 1 103 ? -0.038 16.404 -0.742 1.00 92.88 103 LYS A C 1
ATOM 847 O O . LYS A 1 103 ? 0.888 16.686 -1.499 1.00 92.88 103 LYS A O 1
ATOM 852 N N . GLU A 1 104 ? 0.149 15.781 0.418 1.00 92.62 104 GLU A N 1
ATOM 853 C CA . GLU A 1 104 ? 1.461 15.373 0.930 1.00 92.62 104 GLU A CA 1
ATOM 854 C C . GLU A 1 104 ? 1.963 14.123 0.204 1.00 92.62 104 GLU A C 1
ATOM 856 O O . GLU A 1 104 ? 3.060 14.135 -0.357 1.00 92.62 104 GLU A O 1
ATOM 861 N N . ILE A 1 105 ? 1.112 13.095 0.108 1.00 91.94 105 ILE A N 1
ATOM 862 C CA . ILE A 1 105 ? 1.405 11.847 -0.615 1.00 91.94 105 ILE A CA 1
ATOM 863 C C . ILE A 1 105 ? 1.758 12.143 -2.082 1.00 91.94 105 ILE A C 1
ATOM 865 O O . ILE A 1 105 ? 2.737 11.627 -2.625 1.00 91.94 105 ILE A O 1
ATOM 869 N N . SER A 1 106 ? 0.991 13.015 -2.743 1.00 90.81 106 SER A N 1
ATOM 870 C CA . SER A 1 106 ? 1.212 13.385 -4.141 1.00 90.81 106 SER A CA 1
ATOM 871 C C . SER A 1 106 ? 2.508 14.165 -4.339 1.00 90.81 106 SER A C 1
ATOM 873 O O . SER A 1 106 ? 3.140 13.997 -5.381 1.00 90.81 106 SER A O 1
ATOM 875 N N . LYS A 1 107 ? 2.893 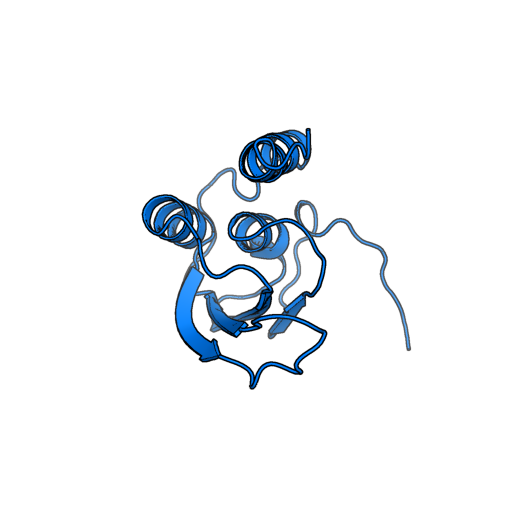15.034 -3.399 1.00 90.06 107 LYS A N 1
ATOM 876 C CA . LYS A 1 107 ? 4.130 15.818 -3.506 1.00 90.06 107 LYS A CA 1
ATOM 877 C C . LYS A 1 107 ? 5.351 14.901 -3.478 1.00 90.06 107 LYS A C 1
ATOM 879 O O . LYS A 1 107 ? 6.236 15.036 -4.318 1.00 90.06 107 LYS A O 1
ATOM 884 N N . GLU A 1 108 ? 5.374 13.951 -2.548 1.00 85.94 108 GLU A N 1
ATOM 885 C CA . GLU A 1 108 ? 6.501 13.030 -2.390 1.00 85.94 108 GLU A CA 1
ATOM 886 C C . GLU A 1 108 ? 6.554 11.976 -3.501 1.00 85.94 108 GLU A C 1
ATOM 888 O O . GLU A 1 108 ? 7.614 11.738 -4.080 1.00 85.94 108 GLU A O 1
ATOM 893 N N . SER A 1 109 ? 5.405 11.408 -3.872 1.00 83.12 109 SER A N 1
ATOM 894 C CA . SER A 1 109 ? 5.343 10.412 -4.949 1.00 83.12 109 SER A CA 1
ATOM 895 C C . SER A 1 109 ? 5.755 10.972 -6.314 1.00 83.12 109 SER A C 1
ATOM 897 O O . SER A 1 109 ? 6.359 10.254 -7.106 1.00 83.12 109 SER A O 1
ATOM 899 N N . LYS A 1 110 ? 5.492 12.257 -6.587 1.00 80.19 110 LYS A N 1
ATOM 900 C CA . LYS A 1 110 ? 5.969 12.940 -7.802 1.00 80.19 110 LYS A CA 1
ATOM 901 C C . LYS A 1 110 ? 7.440 13.348 -7.713 1.00 80.19 110 LYS A C 1
ATOM 903 O O . LYS A 1 110 ? 8.130 13.307 -8.726 1.00 80.19 110 LYS A O 1
ATOM 908 N N . GLY A 1 111 ? 7.930 13.700 -6.522 1.00 63.25 111 GLY A N 1
ATOM 909 C CA . GLY A 1 111 ? 9.343 14.022 -6.293 1.00 63.25 111 GLY A CA 1
ATOM 910 C C . GLY A 1 111 ? 10.283 12.853 -6.609 1.00 63.25 111 GLY A C 1
ATOM 911 O O . GLY A 1 111 ? 11.367 13.075 -7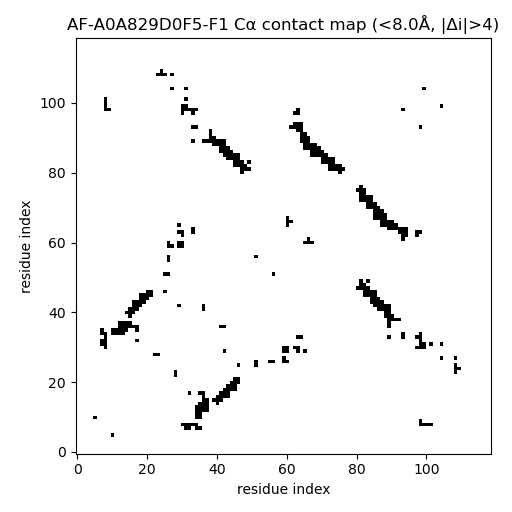.140 1.00 63.25 111 GLY A O 1
ATOM 912 N N . ALA A 1 112 ? 9.833 11.615 -6.382 1.00 54.44 112 ALA A N 1
ATOM 913 C CA . ALA A 1 112 ? 10.567 10.400 -6.743 1.00 54.44 112 ALA A CA 1
ATOM 914 C C . ALA A 1 112 ? 10.678 10.153 -8.266 1.00 54.44 112 ALA A C 1
ATOM 916 O O . ALA A 1 112 ? 11.587 9.450 -8.699 1.00 54.44 112 ALA A O 1
ATOM 917 N N . ASN A 1 113 ? 9.797 10.754 -9.076 1.00 47.94 113 ASN A N 1
ATOM 918 C CA . ASN A 1 113 ? 9.779 10.625 -10.542 1.00 47.94 113 ASN A CA 1
ATOM 919 C C . ASN A 1 113 ? 10.328 11.871 -11.270 1.00 47.94 113 ASN A C 1
ATOM 921 O O . ASN A 1 113 ? 10.361 11.907 -12.495 1.00 47.94 113 ASN A O 1
ATOM 925 N N . GLY A 1 114 ? 10.751 12.913 -10.545 1.00 42.47 114 GLY A N 1
ATOM 926 C CA . GLY A 1 114 ? 11.136 14.207 -11.126 1.00 42.47 114 GLY A CA 1
ATOM 927 C C . GLY A 1 114 ? 12.504 14.261 -11.820 1.00 42.47 114 GLY A C 1
ATOM 928 O O . GLY A 1 114 ? 12.893 15.339 -12.262 1.00 42.47 114 GLY A O 1
ATOM 929 N N . LYS A 1 115 ? 13.240 13.143 -11.897 1.00 42.59 115 LYS A N 1
ATOM 930 C CA . LYS A 1 115 ? 14.550 13.051 -12.570 1.00 42.59 115 LYS A CA 1
ATOM 931 C C . LYS A 1 115 ? 14.546 12.270 -13.886 1.00 42.59 115 LYS A C 1
ATOM 933 O O . LYS A 1 115 ? 15.598 12.176 -14.496 1.00 42.59 115 LYS A O 1
ATOM 938 N N . ASP A 1 116 ? 13.389 11.815 -14.360 1.00 44.00 116 ASP A N 1
ATOM 939 C CA . ASP A 1 116 ? 13.248 11.299 -15.729 1.00 44.00 116 ASP A CA 1
ATOM 940 C C . ASP A 1 116 ? 12.668 12.399 -16.633 1.00 44.00 116 ASP A C 1
ATOM 942 O O . ASP A 1 116 ? 11.637 12.234 -17.287 1.00 44.00 116 ASP A O 1
ATOM 946 N N . ARG A 1 117 ? 13.306 13.579 -16.627 1.00 36.34 117 ARG A N 1
ATOM 947 C CA . ARG A 1 117 ? 13.176 14.503 -17.755 1.00 36.34 117 ARG A CA 1
ATOM 948 C C . ARG A 1 117 ? 14.044 13.925 -18.862 1.00 36.34 117 ARG A C 1
ATOM 950 O O . ARG A 1 117 ? 15.260 13.882 -18.731 1.00 36.34 117 ARG A O 1
ATOM 957 N N . ILE A 1 118 ? 13.386 13.400 -19.888 1.00 38.62 118 ILE A N 1
ATOM 958 C CA . ILE A 1 118 ? 14.004 13.183 -21.190 1.00 38.62 118 ILE A CA 1
ATOM 959 C C . ILE A 1 118 ? 14.333 14.589 -21.703 1.00 38.62 118 ILE A C 1
ATOM 961 O O . ILE A 1 118 ? 13.408 15.339 -22.024 1.00 38.62 118 ILE A O 1
ATOM 965 N N . ASP A 1 119 ? 15.614 14.944 -21.670 1.00 39.53 119 ASP A N 1
ATOM 966 C CA . ASP A 1 119 ? 16.177 16.005 -22.506 1.00 39.53 119 ASP A CA 1
ATOM 967 C C . ASP A 1 119 ? 16.537 15.403 -23.874 1.00 39.53 119 ASP A C 1
ATOM 969 O O . ASP A 1 119 ? 17.034 14.249 -23.897 1.00 39.53 119 ASP A O 1
#

Radius of gyration: 14.57 Å; Cα contacts (8 Å, |Δi|>4): 208; chains: 1; bounding box: 38×30×39 Å

Mean predicted aligned error: 5.67 Å

pLDDT: mean 88.63, std 14.84, range [36.34, 98.75]

Foldseek 3Di:
DDDDDDFQFVDAAADQEEEDEPDFDPPLVLQSNLRRHHAQHKYKYKDQDPPDDPVVNVVSCQQSQKDWPDKAWDDDDPPRHTIIITIIGRHDHGHPCTPPDPVVSVVVSVVVVVPPPPD

Solvent-accessible surface area (backbone atoms only — not comparable to full-atom values): 6905 Å² total; per-residue (Å²): 139,86,86,81,91,76,57,53,50,82,38,78,49,71,33,64,66,48,73,47,64,89,67,65,48,83,57,56,43,53,30,36,41,36,42,32,42,29,74,75,9,37,40,37,47,51,41,70,72,83,93,61,62,63,68,59,40,54,51,44,30,56,43,27,12,37,42,82,75,52,72,48,78,45,85,58,51,93,88,73,51,60,34,35,39,40,42,30,36,24,77,42,78,42,40,92,75,53,43,58,59,65,73,58,55,50,53,55,44,48,60,77,57,66,78,74,69,86,126

InterPro domains:
  IPR029063 S-adenosyl-L-methionine-dependent methyltransferase superfamily [G3DSA:3.40.50.150] (3-110)

Organism: NCBI:txid996803

Nearest PDB structures (foldseek):
  1xdz-assembly1_A  TM=8.572E-01  e=3.230E-07  Bacillus subtilis
  3g89-assembly2_B  TM=8.623E-01  e=7.620E-07  Thermus thermophilus HB8
  3g8a-assembly1_A  TM=8.642E-01  e=8.140E-07  Thermus thermophilus HB8
  3g8a-assembly4_D  TM=8.626E-01  e=1.210E-06  Thermus thermophilus HB8
  3g8b-assembly1_A  TM=7.992E-01  e=4.240E-06  Thermus thermophilus HB8